Protein AF-A0A524HPK2-F1 (afdb_monomer)

Secondary structure (DSSP, 8-state):
---EEEEEEEE-TTT--EEEEEEETTSS-EEEEE--HHHHHHHHHHHTT---SS--HHHHHT-

Structure (mmCIF, N/CA/C/O backbone):
data_AF-A0A524HPK2-F1
#
_entry.id   AF-A0A524HPK2-F1
#
loop_
_atom_site.group_PDB
_atom_site.id
_atom_site.type_symbol
_atom_site.label_atom_id
_atom_site.label_alt_id
_atom_site.label_comp_id
_atom_site.label_asym_id
_atom_site.label_entity_id
_atom_site.label_seq_id
_atom_site.pdbx_PDB_ins_code
_atom_site.Cartn_x
_atom_site.Cartn_y
_atom_site.Cartn_z
_atom_site.occupancy
_atom_site.B_iso_or_equiv
_atom_site.auth_seq_id
_atom_site.auth_comp_id
_atom_site.auth_asym_id
_atom_site.auth_atom_id
_atom_site.pdbx_PDB_model_num
ATOM 1 N N . MET A 1 1 ? -15.070 3.815 -14.428 1.00 83.94 1 MET A N 1
ATOM 2 C CA . MET A 1 1 ? -13.925 3.434 -13.570 1.00 83.94 1 MET A CA 1
ATOM 3 C C . MET A 1 1 ? -13.959 1.925 -13.373 1.00 83.94 1 MET A C 1
ATOM 5 O O . MET A 1 1 ? -15.052 1.378 -13.439 1.00 83.94 1 MET A O 1
ATOM 9 N N . VAL A 1 2 ? -12.809 1.267 -13.204 1.00 92.56 2 VAL A N 1
ATOM 10 C CA . VAL A 1 2 ? -12.714 -0.195 -13.003 1.00 92.56 2 VAL A CA 1
ATOM 11 C C . VAL A 1 2 ? -12.444 -0.476 -11.524 1.00 92.56 2 VAL A C 1
ATOM 13 O O . VAL A 1 2 ? -11.599 0.192 -10.933 1.00 92.56 2 VAL A O 1
ATOM 16 N N . GLU A 1 3 ? -13.168 -1.424 -10.926 1.00 95.56 3 GLU A N 1
ATOM 17 C CA . GLU A 1 3 ? -12.976 -1.823 -9.525 1.00 95.56 3 GLU A CA 1
ATOM 18 C C . GLU A 1 3 ? -11.708 -2.680 -9.371 1.00 95.56 3 GLU A C 1
ATOM 20 O O . GLU A 1 3 ? -11.449 -3.594 -10.162 1.00 95.56 3 GLU A O 1
ATOM 25 N N . VAL A 1 4 ? -10.917 -2.386 -8.339 1.00 96.81 4 VAL A N 1
ATOM 26 C CA . VAL A 1 4 ? -9.637 -3.047 -8.062 1.00 96.81 4 VAL A CA 1
ATOM 27 C C . VAL A 1 4 ? -9.521 -3.429 -6.591 1.00 96.81 4 VAL A C 1
ATOM 29 O O . VAL A 1 4 ? -10.128 -2.804 -5.724 1.00 96.81 4 VAL A O 1
ATOM 32 N N . THR A 1 5 ? -8.702 -4.437 -6.309 1.00 95.31 5 THR A N 1
ATOM 33 C CA . THR A 1 5 ? -8.351 -4.886 -4.959 1.00 95.31 5 THR A CA 1
ATOM 34 C C . THR A 1 5 ? -6.837 -4.886 -4.766 1.00 95.31 5 THR A C 1
ATOM 36 O O . THR A 1 5 ? -6.066 -4.960 -5.728 1.00 95.31 5 THR A O 1
ATOM 39 N N . ILE A 1 6 ? -6.392 -4.796 -3.511 1.00 94.44 6 ILE A N 1
ATOM 40 C CA . ILE A 1 6 ? -4.976 -4.956 -3.168 1.00 94.44 6 ILE A CA 1
ATOM 41 C C . ILE A 1 6 ? -4.628 -6.440 -3.306 1.00 94.44 6 ILE A C 1
ATOM 43 O O . ILE A 1 6 ? -5.114 -7.268 -2.540 1.00 94.44 6 ILE A O 1
ATOM 47 N N . ALA A 1 7 ? -3.785 -6.779 -4.279 1.00 94.00 7 ALA A N 1
ATOM 48 C CA . ALA A 1 7 ? -3.296 -8.141 -4.469 1.00 94.00 7 ALA A CA 1
ATOM 49 C C . ALA A 1 7 ? -2.022 -8.412 -3.662 1.00 94.00 7 ALA A C 1
ATOM 51 O O . ALA A 1 7 ? -1.827 -9.526 -3.180 1.00 94.00 7 ALA A O 1
ATOM 52 N N . HIS A 1 8 ? -1.139 -7.416 -3.540 1.00 93.62 8 HIS A N 1
ATOM 53 C CA . HIS A 1 8 ? 0.110 -7.554 -2.795 1.00 93.62 8 HIS A CA 1
ATOM 54 C C . HIS A 1 8 ? 0.657 -6.197 -2.336 1.00 93.62 8 HIS A C 1
ATOM 56 O O . HIS A 1 8 ? 0.499 -5.200 -3.035 1.00 93.62 8 HIS A O 1
ATOM 62 N N . LEU A 1 9 ? 1.350 -6.184 -1.198 1.00 95.19 9 LEU A N 1
ATOM 63 C CA . LEU A 1 9 ? 2.200 -5.087 -0.734 1.00 95.19 9 LEU A CA 1
ATOM 64 C C . LEU A 1 9 ? 3.594 -5.668 -0.487 1.00 95.19 9 LEU A C 1
ATOM 66 O O . LEU A 1 9 ? 3.723 -6.659 0.231 1.00 95.19 9 LEU A O 1
ATOM 70 N N . GLY A 1 10 ? 4.624 -5.063 -1.069 1.00 94.31 10 GLY A N 1
ATOM 71 C CA . GLY A 1 10 ? 5.991 -5.558 -0.940 1.00 94.31 10 GLY A CA 1
ATOM 72 C C . GLY A 1 10 ? 7.043 -4.504 -1.253 1.00 94.31 10 GLY A C 1
ATOM 73 O O . GLY A 1 10 ? 6.746 -3.315 -1.345 1.00 94.31 10 GLY A O 1
ATOM 74 N N . LEU A 1 11 ? 8.284 -4.960 -1.415 1.00 94.56 11 LEU A N 1
ATOM 75 C CA . LEU A 1 11 ? 9.416 -4.137 -1.831 1.00 94.56 11 LEU A CA 1
ATOM 76 C C . LEU A 1 11 ? 9.837 -4.520 -3.248 1.00 94.56 11 LEU A C 1
ATOM 78 O O . LEU A 1 11 ? 9.962 -5.703 -3.577 1.00 94.56 11 LEU A O 1
ATOM 82 N N . ASP A 1 12 ? 10.097 -3.514 -4.071 1.00 93.75 12 ASP A N 1
ATOM 83 C CA . ASP A 1 12 ? 10.776 -3.688 -5.345 1.00 93.75 12 ASP A CA 1
ATOM 84 C C . ASP A 1 12 ? 12.243 -4.063 -5.091 1.00 93.75 12 ASP A C 1
ATOM 86 O O . ASP A 1 12 ? 12.972 -3.348 -4.406 1.00 93.75 12 ASP A O 1
ATOM 90 N N . ARG A 1 13 ? 12.697 -5.192 -5.643 1.00 89.50 13 ARG A N 1
ATOM 91 C CA . ARG A 1 13 ? 14.055 -5.711 -5.413 1.00 89.50 13 ARG A CA 1
ATOM 92 C C . ARG A 1 13 ? 15.148 -4.845 -6.036 1.00 89.50 13 ARG A C 1
ATOM 94 O O . ARG A 1 13 ? 16.296 -4.953 -5.619 1.00 89.50 13 ARG A O 1
ATOM 101 N N . THR A 1 14 ? 14.820 -4.021 -7.028 1.00 92.69 14 THR A N 1
ATOM 102 C CA . THR A 1 14 ? 15.807 -3.182 -7.716 1.00 92.69 14 THR A CA 1
ATOM 103 C C . THR A 1 14 ? 16.054 -1.879 -6.965 1.00 92.69 14 THR A C 1
ATOM 105 O O . THR A 1 14 ? 17.197 -1.449 -6.837 1.00 92.69 14 THR A O 1
ATOM 108 N N . THR A 1 15 ? 14.996 -1.253 -6.455 1.00 92.19 15 THR A N 1
ATOM 109 C CA . THR A 1 15 ? 15.059 0.073 -5.816 1.00 92.19 15 THR A CA 1
ATOM 110 C C . THR A 1 15 ? 14.900 0.020 -4.299 1.00 92.19 15 THR A C 1
ATOM 112 O O . THR A 1 15 ? 15.010 1.049 -3.637 1.00 92.19 15 THR A O 1
ATOM 115 N N . ASN A 1 16 ? 14.596 -1.158 -3.747 1.00 91.62 16 ASN A N 1
ATOM 116 C CA . ASN A 1 16 ? 14.203 -1.367 -2.353 1.00 91.62 16 ASN A CA 1
ATOM 117 C C . ASN A 1 16 ? 13.048 -0.448 -1.905 1.00 91.62 16 ASN A C 1
ATOM 119 O O . ASN A 1 16 ? 12.913 -0.129 -0.725 1.00 91.62 16 ASN A O 1
ATOM 123 N N . SER A 1 17 ? 12.235 0.009 -2.862 1.00 94.75 17 SER A N 1
ATOM 124 C CA . SER A 1 17 ? 11.130 0.932 -2.623 1.00 94.75 17 SER A CA 1
ATOM 125 C C . SER A 1 17 ? 9.818 0.164 -2.447 1.00 94.75 17 SER A C 1
ATOM 127 O O . SER A 1 17 ? 9.606 -0.834 -3.144 1.00 94.75 17 SER A O 1
ATOM 129 N N . PRO A 1 18 ? 8.920 0.599 -1.549 1.00 96.88 18 PRO A N 1
ATOM 130 C CA . PRO A 1 18 ? 7.630 -0.051 -1.378 1.00 96.88 18 PRO A CA 1
ATOM 131 C C . PRO A 1 18 ? 6.731 0.056 -2.609 1.00 96.88 18 PRO A C 1
ATOM 133 O O . PRO A 1 18 ? 6.623 1.112 -3.235 1.00 96.88 18 PRO A O 1
ATOM 136 N N . VAL A 1 19 ? 6.041 -1.038 -2.920 1.00 96.88 19 VAL A N 1
ATOM 137 C CA . VAL A 1 19 ? 5.108 -1.140 -4.042 1.00 96.88 19 VAL A CA 1
ATOM 138 C C . VAL A 1 19 ? 3.831 -1.863 -3.619 1.00 96.88 19 VAL A C 1
ATOM 140 O O . VAL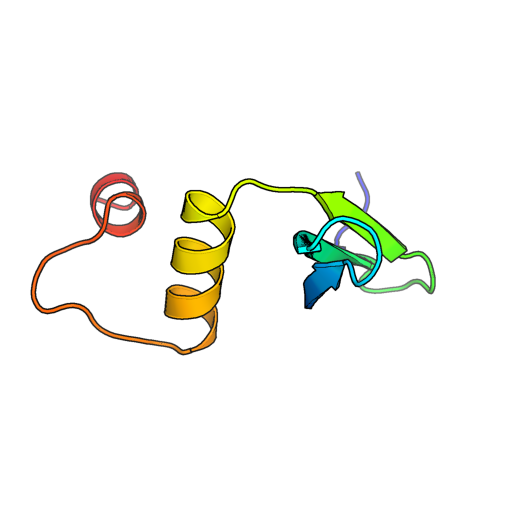 A 1 19 ? 3.868 -2.926 -2.994 1.00 96.88 19 VAL A O 1
ATOM 143 N N . VAL A 1 20 ? 2.689 -1.283 -3.983 1.00 97.06 20 VAL A N 1
ATOM 144 C CA . VAL A 1 20 ? 1.365 -1.905 -3.884 1.00 97.06 20 VAL A CA 1
ATOM 145 C C . VAL A 1 20 ? 0.965 -2.393 -5.267 1.00 97.0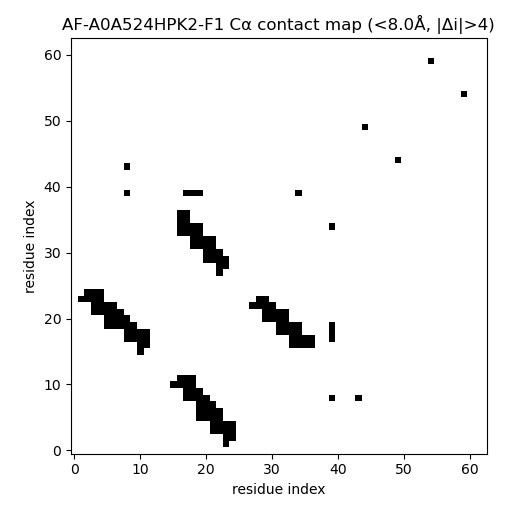6 20 VAL A C 1
ATOM 147 O O . VAL A 1 20 ? 0.963 -1.629 -6.230 1.00 97.06 20 VAL A O 1
ATOM 150 N N . ILE A 1 21 ? 0.606 -3.667 -5.371 1.00 96.06 21 ILE A N 1
ATOM 151 C CA . ILE A 1 21 ? 0.063 -4.257 -6.590 1.00 96.06 21 ILE A CA 1
ATOM 152 C C . ILE A 1 21 ? -1.452 -4.293 -6.463 1.00 96.06 21 ILE A C 1
ATOM 154 O O . ILE A 1 21 ? -2.001 -5.043 -5.651 1.00 96.06 21 ILE A O 1
ATOM 158 N N . LEU A 1 22 ? -2.124 -3.504 -7.294 1.00 96.75 22 LEU A N 1
ATOM 159 C CA . LEU A 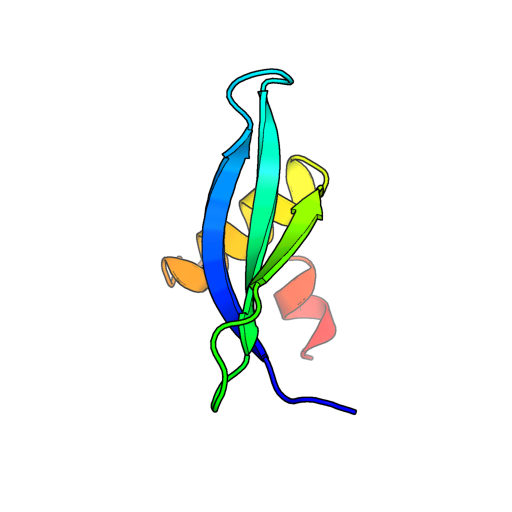1 22 ? -3.568 -3.566 -7.458 1.00 96.75 22 LEU A CA 1
ATOM 160 C C . LEU A 1 22 ? -3.914 -4.566 -8.559 1.00 96.75 22 LEU A C 1
ATOM 162 O O . LEU A 1 22 ? -3.215 -4.647 -9.569 1.00 96.75 22 LEU A O 1
ATOM 166 N N . ARG A 1 23 ? -4.994 -5.320 -8.375 1.00 96.50 23 ARG A N 1
ATOM 167 C CA . ARG A 1 23 ? -5.539 -6.244 -9.373 1.00 96.50 23 ARG A CA 1
ATOM 168 C C . ARG A 1 23 ? -6.987 -5.890 -9.647 1.00 96.50 23 ARG A C 1
ATOM 170 O O . ARG A 1 23 ? -7.728 -5.551 -8.731 1.00 96.50 23 ARG A O 1
ATOM 177 N N . GLU A 1 24 ? -7.392 -5.988 -10.903 1.00 97.12 24 GLU A N 1
ATOM 178 C CA . GLU A 1 24 ? -8.803 -5.860 -11.264 1.00 97.12 24 GLU A CA 1
ATOM 179 C C . GLU A 1 24 ? -9.641 -6.972 -10.644 1.00 97.12 24 GLU A C 1
ATOM 181 O O . GLU A 1 24 ? -9.234 -8.132 -10.638 1.00 97.12 24 GLU A O 1
ATOM 186 N N . LYS A 1 25 ? -10.825 -6.621 -10.143 1.00 94.25 25 LYS A N 1
ATOM 187 C CA . LYS A 1 25 ? -11.714 -7.588 -9.490 1.00 94.25 25 LYS A CA 1
ATOM 188 C C . LYS A 1 25 ? -12.166 -8.704 -10.438 1.00 94.25 25 LYS A C 1
ATOM 190 O O . LYS A 1 25 ? -12.094 -9.871 -10.073 1.00 94.25 25 LYS A O 1
ATOM 195 N N . ASP A 1 26 ? -12.541 -8.336 -11.663 1.00 93.38 26 ASP A N 1
ATOM 196 C CA . ASP A 1 26 ? -13.086 -9.247 -12.684 1.00 93.38 26 ASP A CA 1
ATOM 197 C C . ASP A 1 26 ? -12.134 -9.438 -13.884 1.00 93.38 26 ASP A C 1
ATOM 199 O O . ASP A 1 26 ? -12.552 -9.826 -14.974 1.00 93.38 26 ASP A O 1
ATOM 203 N N . GLY A 1 27 ? -10.844 -9.123 -13.715 1.00 92.44 27 GLY A N 1
ATOM 204 C CA . GLY A 1 27 ? -9.868 -9.084 -14.806 1.00 92.44 27 GLY A CA 1
ATOM 205 C C . GLY A 1 27 ? -8.492 -9.628 -14.429 1.00 92.44 27 GLY A C 1
ATOM 206 O O . GLY A 1 27 ? -8.229 -10.033 -13.300 1.00 92.44 27 GLY A O 1
ATOM 207 N N . THR A 1 28 ? -7.583 -9.637 -15.405 1.00 92.88 28 THR A N 1
ATOM 208 C CA . THR A 1 28 ? -6.199 -10.118 -15.231 1.00 92.88 28 THR A CA 1
ATOM 209 C C . THR A 1 28 ? -5.174 -8.993 -15.153 1.00 92.88 28 THR A C 1
ATOM 211 O O . THR A 1 28 ? -3.997 -9.252 -14.895 1.00 92.88 28 THR A O 1
ATOM 214 N N . ARG A 1 29 ? -5.592 -7.741 -15.378 1.00 95.44 29 ARG A N 1
ATOM 215 C CA . ARG A 1 29 ? -4.681 -6.597 -15.342 1.00 95.44 29 ARG A CA 1
ATOM 216 C C . ARG A 1 29 ? -4.259 -6.305 -13.908 1.00 95.44 29 ARG A C 1
ATOM 218 O O . ARG A 1 29 ? -5.039 -6.433 -12.960 1.00 95.44 29 ARG A O 1
ATOM 225 N N . VAL A 1 30 ? -3.007 -5.886 -13.783 1.00 96.06 30 VAL A N 1
ATOM 226 C CA . VAL A 1 30 ? -2.415 -5.432 -12.531 1.00 96.06 30 VAL A CA 1
ATOM 227 C C . VAL A 1 30 ? -1.816 -4.047 -12.717 1.00 96.06 30 VAL A C 1
ATOM 229 O O . VAL A 1 30 ? -1.306 -3.726 -13.790 1.00 96.06 30 VAL A O 1
ATOM 232 N N . LEU A 1 31 ? -1.880 -3.237 -11.667 1.00 95.94 31 LEU A N 1
ATOM 233 C CA . LEU A 1 31 ? -1.320 -1.894 -11.625 1.00 95.94 31 LEU A CA 1
ATOM 234 C C . LEU A 1 31 ? -0.370 -1.792 -10.424 1.00 95.94 31 LEU A C 1
ATOM 236 O O . LEU A 1 31 ? -0.844 -1.802 -9.285 1.00 95.94 31 LEU A O 1
ATOM 240 N N . PRO A 1 32 ? 0.952 -1.716 -10.648 1.00 95.81 32 PRO A N 1
ATOM 241 C CA . PRO A 1 32 ? 1.899 -1.399 -9.590 1.00 95.81 32 PRO A CA 1
ATOM 242 C C . PRO A 1 32 ? 1.869 0.101 -9.275 1.00 95.81 32 PRO A C 1
ATOM 244 O O . PRO A 1 32 ? 1.911 0.935 -10.179 1.00 95.81 32 PRO A O 1
ATOM 247 N N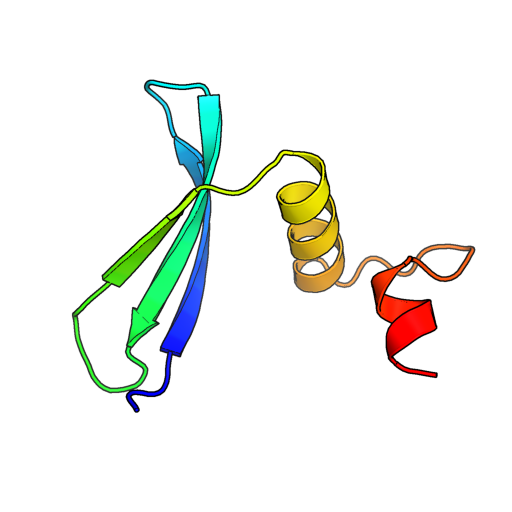 . ILE A 1 33 ? 1.829 0.440 -7.987 1.00 96.88 33 ILE A N 1
ATOM 248 C CA . ILE A 1 33 ? 1.943 1.811 -7.481 1.00 96.88 33 ILE A CA 1
ATOM 249 C C . ILE A 1 33 ? 3.069 1.838 -6.452 1.00 96.88 33 ILE A C 1
ATOM 251 O O . ILE A 1 33 ? 2.973 1.198 -5.403 1.00 96.88 33 ILE A O 1
ATOM 255 N N . TRP A 1 34 ? 4.137 2.577 -6.749 1.00 96.88 34 TRP A N 1
ATOM 256 C CA . TRP A 1 34 ? 5.197 2.843 -5.780 1.00 96.88 34 TRP A CA 1
ATOM 257 C C . TRP A 1 34 ? 4.736 3.909 -4.795 1.00 96.88 34 TRP A C 1
ATOM 259 O O . TRP A 1 34 ? 4.160 4.925 -5.186 1.00 96.88 34 TRP A O 1
ATOM 269 N N . ILE A 1 35 ? 4.994 3.662 -3.518 1.00 96.94 35 ILE A N 1
ATOM 270 C CA . ILE A 1 35 ? 4.594 4.531 -2.412 1.00 96.94 35 ILE A CA 1
ATOM 271 C C . ILE A 1 35 ? 5.775 4.747 -1.470 1.00 96.94 35 ILE A C 1
ATOM 273 O O . ILE A 1 35 ? 6.785 4.042 -1.538 1.00 96.94 35 ILE A O 1
ATOM 277 N N . GLY A 1 36 ? 5.657 5.729 -0.581 1.00 96.19 36 GLY A N 1
ATOM 278 C CA . GLY A 1 36 ? 6.676 5.969 0.426 1.00 96.19 36 GLY A CA 1
ATOM 279 C C . GLY A 1 36 ? 6.665 4.912 1.544 1.00 96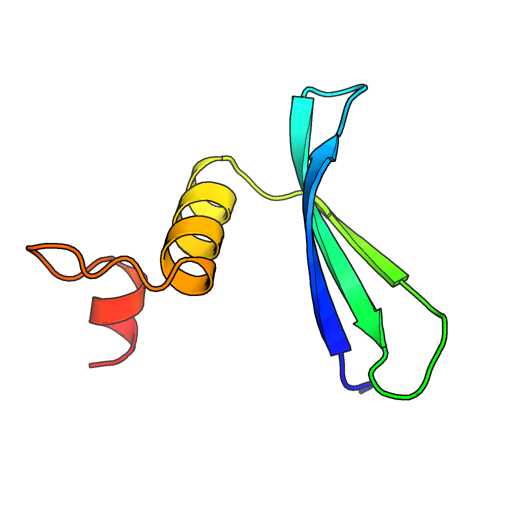.19 36 GLY A C 1
ATOM 280 O O . GLY A 1 36 ? 5.700 4.156 1.716 1.00 96.19 36 GLY A O 1
ATOM 281 N N . PRO A 1 37 ? 7.747 4.843 2.343 1.00 95.38 37 PRO A N 1
ATOM 282 C CA . PRO A 1 37 ? 7.844 3.920 3.476 1.00 95.38 37 PRO A CA 1
ATOM 283 C C . PRO A 1 37 ? 6.762 4.132 4.543 1.00 95.38 37 PRO A C 1
ATOM 285 O O . PRO A 1 37 ? 6.321 3.168 5.171 1.00 95.38 37 PRO A O 1
ATOM 288 N N . ALA A 1 38 ? 6.331 5.380 4.753 1.00 95.00 38 ALA A N 1
ATOM 289 C CA . ALA A 1 38 ? 5.312 5.720 5.741 1.00 95.00 38 ALA A CA 1
ATOM 290 C C . ALA A 1 38 ? 3.933 5.183 5.332 1.00 95.00 38 ALA A C 1
ATOM 292 O O . ALA A 1 38 ? 3.257 4.539 6.136 1.00 95.00 38 ALA A O 1
ATOM 293 N N . GLU A 1 39 ? 3.552 5.372 4.067 1.00 95.62 39 GLU A N 1
ATOM 294 C CA . GLU A 1 39 ? 2.308 4.853 3.499 1.00 95.62 39 GLU A CA 1
ATOM 295 C C . GLU A 1 39 ? 2.306 3.324 3.513 1.00 95.62 39 GLU A C 1
ATOM 297 O O . GLU A 1 39 ? 1.334 2.709 3.947 1.00 95.62 39 GLU A O 1
ATOM 302 N N . ALA A 1 40 ? 3.419 2.702 3.111 1.00 95.38 40 ALA A N 1
ATOM 303 C CA . ALA A 1 40 ? 3.553 1.250 3.114 1.00 95.38 40 ALA A CA 1
ATOM 304 C C . ALA A 1 40 ? 3.383 0.661 4.516 1.00 95.38 40 ALA A C 1
ATOM 306 O O . ALA A 1 40 ? 2.673 -0.327 4.688 1.00 95.38 40 ALA A O 1
ATOM 307 N N . SER A 1 41 ? 3.986 1.294 5.525 1.00 93.50 41 SER A N 1
ATOM 308 C CA . SER A 1 41 ? 3.868 0.863 6.920 1.00 93.50 41 SER A CA 1
ATOM 309 C C . SER A 1 41 ? 2.429 0.985 7.426 1.00 93.50 41 SER A C 1
ATOM 311 O O . SER A 1 41 ? 1.924 0.067 8.066 1.00 93.50 41 SER A O 1
ATOM 313 N N . ALA A 1 42 ? 1.743 2.086 7.105 1.00 93.56 42 ALA A N 1
ATOM 314 C CA . ALA A 1 42 ? 0.348 2.285 7.487 1.00 93.56 42 ALA A CA 1
ATOM 315 C C . ALA A 1 42 ? -0.587 1.247 6.841 1.00 93.56 42 ALA A C 1
ATOM 317 O O . ALA A 1 42 ? -1.414 0.656 7.532 1.00 93.56 42 ALA A O 1
ATOM 318 N N . ILE A 1 43 ? -0.418 0.976 5.542 1.00 94.00 43 ILE A N 1
ATOM 319 C CA . ILE A 1 43 ? -1.198 -0.042 4.823 1.00 94.00 43 ILE A CA 1
ATOM 320 C C . ILE A 1 43 ? -0.906 -1.440 5.385 1.00 94.00 43 ILE A C 1
ATOM 322 O O . ILE A 1 43 ? -1.831 -2.222 5.588 1.00 94.00 43 ILE A O 1
ATOM 326 N N . ALA A 1 44 ? 0.362 -1.759 5.666 1.00 93.19 44 ALA A N 1
ATOM 327 C CA . ALA A 1 44 ? 0.748 -3.049 6.233 1.00 93.19 44 ALA A CA 1
ATOM 328 C C . ALA A 1 44 ? 0.094 -3.299 7.600 1.00 93.19 44 ALA A C 1
ATOM 330 O O . ALA A 1 44 ? -0.435 -4.387 7.819 1.00 93.19 44 ALA A O 1
ATOM 331 N N . MET A 1 45 ? 0.089 -2.299 8.490 1.00 92.94 45 MET A N 1
ATOM 332 C CA . MET A 1 45 ? -0.552 -2.410 9.805 1.00 92.94 45 MET A CA 1
ATOM 333 C C . MET A 1 45 ? -2.056 -2.677 9.695 1.00 92.94 45 MET A C 1
ATOM 335 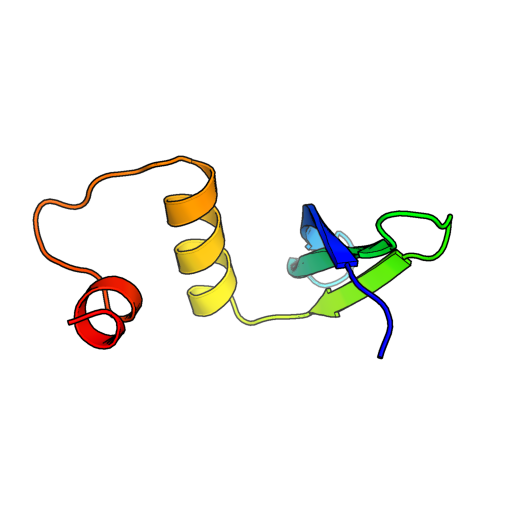O O . MET A 1 45 ? -2.559 -3.553 10.398 1.00 92.94 45 MET A O 1
ATOM 339 N N . GLU A 1 46 ? -2.753 -1.981 8.789 1.00 91.50 46 GLU A N 1
ATOM 340 C CA . GLU A 1 46 ? -4.188 -2.192 8.548 1.00 91.50 46 GLU A CA 1
ATOM 341 C C . GLU A 1 46 ? -4.461 -3.594 7.979 1.00 91.50 46 GLU A C 1
ATOM 343 O O . GLU A 1 46 ? -5.336 -4.301 8.474 1.00 91.50 46 GLU A O 1
ATOM 348 N N . ILE A 1 47 ? -3.677 -4.047 6.988 1.00 91.19 47 ILE A N 1
ATOM 349 C CA . ILE A 1 47 ? -3.807 -5.400 6.409 1.00 91.19 47 ILE A CA 1
ATOM 350 C C . ILE A 1 47 ? -3.567 -6.484 7.469 1.00 91.19 47 ILE A C 1
ATOM 352 O O . ILE A 1 47 ? -4.227 -7.522 7.456 1.00 91.19 47 ILE A O 1
ATOM 356 N N . GLN A 1 48 ? -2.627 -6.256 8.386 1.00 91.38 48 GLN A N 1
ATOM 357 C CA . GLN A 1 48 ? -2.334 -7.165 9.495 1.00 91.38 48 GLN A CA 1
ATOM 358 C C . GLN A 1 48 ? -3.343 -7.062 10.651 1.00 91.38 48 GLN A C 1
ATOM 360 O O . GLN A 1 48 ? -3.273 -7.868 11.578 1.00 91.38 48 GLN A O 1
ATOM 365 N N . GLY A 1 49 ? -4.270 -6.098 10.618 1.00 90.06 49 GLY A N 1
ATOM 366 C CA . GLY A 1 49 ? -5.252 -5.874 1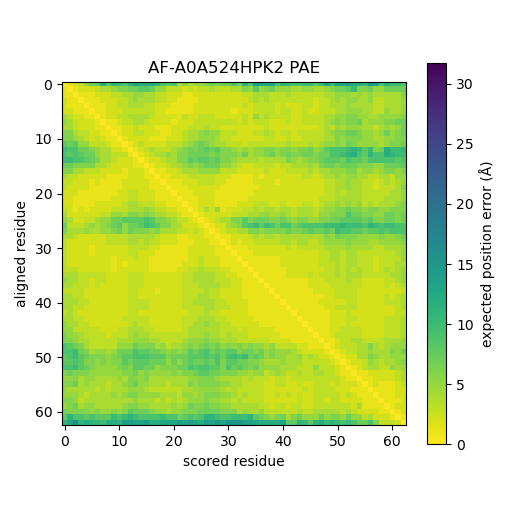1.679 1.00 90.06 49 GLY A CA 1
ATOM 367 C C . GLY A 1 49 ? -4.628 -5.444 13.010 1.00 90.06 49 GLY A C 1
ATOM 368 O O . GLY A 1 49 ? -5.159 -5.769 14.074 1.00 90.06 49 GLY A O 1
ATOM 369 N N . VAL A 1 50 ? -3.481 -4.758 12.978 1.00 89.19 50 VAL A N 1
ATOM 370 C CA . VAL A 1 50 ? -2.776 -4.328 14.192 1.00 89.19 50 VAL A CA 1
ATOM 371 C C . VAL A 1 50 ? -3.556 -3.203 14.867 1.00 89.19 50 VAL A C 1
ATOM 373 O O . VAL A 1 50 ? -3.637 -2.093 14.347 1.00 89.19 50 VAL A O 1
ATOM 376 N N . GLN A 1 51 ? -4.081 -3.461 16.065 1.00 86.88 51 GLN A N 1
ATOM 377 C CA . GLN A 1 51 ? -4.693 -2.418 16.887 1.00 86.88 51 GLN A CA 1
ATOM 378 C C . GLN A 1 51 ? -3.626 -1.674 17.690 1.00 86.88 51 GLN A C 1
ATOM 380 O O . GLN A 1 51 ? -3.039 -2.208 18.633 1.00 86.88 51 GLN A O 1
ATOM 385 N N . ALA A 1 52 ? -3.368 -0.425 17.311 1.00 86.19 52 ALA A N 1
ATOM 386 C CA . ALA A 1 52 ? -2.449 0.441 18.030 1.00 86.19 52 ALA A CA 1
ATOM 387 C C . ALA A 1 52 ? -3.073 0.962 19.340 1.00 86.19 52 ALA A C 1
ATOM 389 O O . ALA A 1 52 ? -4.267 1.240 19.418 1.00 86.19 52 ALA A O 1
ATOM 390 N N . GLN A 1 53 ? -2.246 1.159 20.375 1.00 91.69 53 GLN A N 1
ATOM 391 C CA . GLN A 1 53 ? -2.682 1.714 21.670 1.00 91.69 53 GLN A CA 1
ATOM 392 C C . GLN A 1 53 ? -3.244 3.143 21.547 1.00 91.69 53 GLN A C 1
ATOM 394 O O . GLN A 1 53 ? -4.020 3.593 22.389 1.00 91.69 53 GLN A O 1
ATOM 399 N N . ARG A 1 54 ? -2.823 3.876 20.513 1.00 93.75 54 ARG A N 1
ATOM 400 C CA . ARG A 1 54 ? -3.325 5.207 20.172 1.00 93.75 54 ARG A CA 1
ATOM 401 C C . ARG A 1 54 ? -3.762 5.215 18.709 1.00 93.75 54 ARG A C 1
ATOM 403 O O . ARG A 1 54 ? -3.121 4.525 17.917 1.00 93.75 54 ARG A O 1
ATOM 410 N N . PRO A 1 55 ? -4.791 6.003 18.351 1.00 91.31 55 PRO A N 1
ATOM 411 C CA . PRO A 1 55 ? -5.265 6.083 16.976 1.00 91.31 55 PRO A CA 1
ATOM 412 C C . PRO A 1 55 ? -4.150 6.556 16.042 1.00 91.31 55 PRO A C 1
ATOM 414 O O . PRO A 1 55 ? -3.432 7.516 16.343 1.00 91.31 55 PRO A O 1
ATOM 417 N N . LEU A 1 56 ? -4.016 5.873 14.911 1.00 92.00 56 LEU A N 1
ATOM 418 C CA . LEU A 1 56 ? -3.130 6.255 13.822 1.00 92.00 56 LEU A CA 1
ATOM 419 C C . LEU A 1 56 ? -3.747 7.397 13.009 1.00 92.00 56 LEU A C 1
ATOM 421 O O . LEU A 1 56 ? -4.932 7.703 13.120 1.00 92.00 56 LEU A O 1
ATOM 425 N N . THR A 1 57 ? -2.952 8.020 12.137 1.00 92.94 57 THR A N 1
ATOM 426 C CA . THR A 1 57 ? -3.414 9.129 11.286 1.00 92.94 57 THR A CA 1
ATOM 427 C C . THR A 1 57 ? -4.671 8.770 10.490 1.00 92.94 57 THR A C 1
ATOM 429 O O . THR A 1 57 ? -5.599 9.567 10.424 1.00 92.94 57 THR A O 1
ATOM 4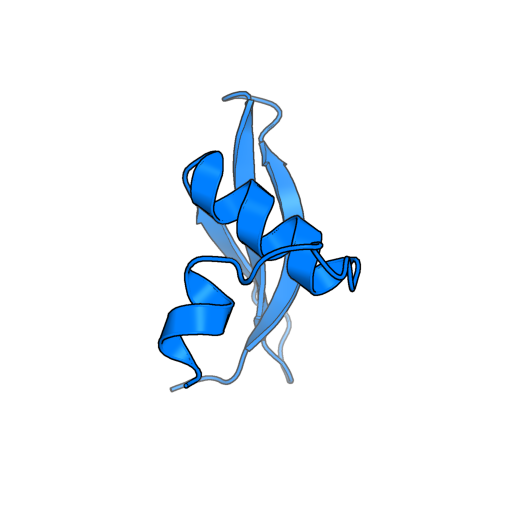32 N N . HIS A 1 58 ? -4.737 7.556 9.935 1.00 91.75 58 HIS A N 1
ATOM 433 C CA . HIS A 1 58 ? -5.904 7.087 9.183 1.00 91.75 58 HIS A CA 1
ATOM 434 C C . HIS A 1 58 ? -7.119 6.813 10.080 1.00 91.75 58 HIS A C 1
ATOM 436 O O . HIS A 1 58 ? -8.245 7.002 9.630 1.00 91.75 58 HIS A O 1
ATOM 442 N N . ASP A 1 59 ? -6.907 6.429 11.341 1.00 90.75 59 ASP A N 1
ATOM 443 C CA . ASP A 1 59 ? -7.992 6.252 12.312 1.00 90.75 59 ASP A CA 1
ATOM 444 C C . ASP A 1 59 ? -8.597 7.601 12.695 1.00 90.75 59 ASP A C 1
ATOM 446 O O . ASP A 1 59 ? -9.813 7.720 12.806 1.00 90.75 59 ASP A O 1
ATOM 450 N N . LEU A 1 60 ? -7.759 8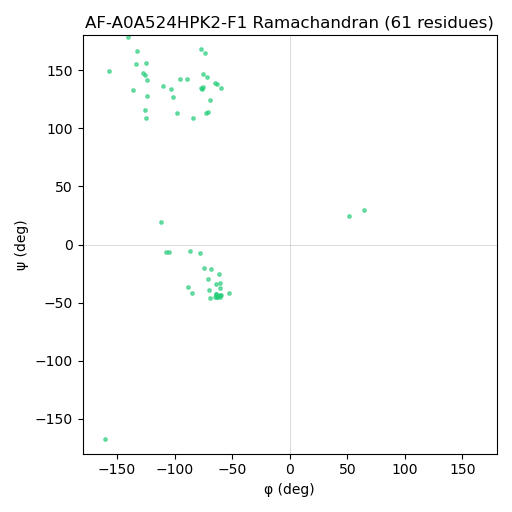.634 12.850 1.00 92.94 60 LEU A N 1
ATOM 451 C CA . LEU A 1 60 ? -8.208 10.001 13.127 1.00 92.94 60 LEU A CA 1
ATOM 452 C C . LEU A 1 60 ? -9.043 10.586 11.979 1.00 92.94 60 LEU A C 1
ATOM 454 O O . LEU A 1 60 ? -9.963 11.348 12.241 1.00 92.94 60 LEU A O 1
ATOM 458 N N . LEU A 1 61 ? -8.746 10.231 10.725 1.00 92.25 61 LEU A N 1
ATOM 459 C CA . LEU A 1 61 ? -9.499 10.695 9.550 1.00 92.25 61 LEU A CA 1
ATOM 460 C C . LEU A 1 61 ? -10.866 10.013 9.383 1.00 92.25 61 LEU A C 1
ATOM 462 O O . LEU A 1 61 ? -11.707 10.526 8.650 1.00 92.25 61 LEU A O 1
ATOM 466 N N . LYS A 1 62 ? -11.070 8.846 10.007 1.00 85.56 62 LYS A N 1
ATOM 467 C CA . LYS A 1 62 ? -12.346 8.110 9.990 1.00 85.56 62 LYS A CA 1
ATOM 468 C C . LYS A 1 62 ? -13.315 8.572 11.095 1.00 85.56 62 LYS A C 1
ATOM 470 O O . LYS A 1 62 ? -14.433 8.060 11.132 1.00 85.56 62 LYS A O 1
ATOM 475 N N . GLN A 1 63 ? -12.883 9.463 11.995 1.00 75.06 63 GLN A N 1
ATOM 476 C CA . GLN A 1 63 ? -13.727 10.083 13.030 1.00 75.06 63 GLN A CA 1
ATOM 477 C C . GLN A 1 63 ? -14.581 11.201 12.436 1.00 75.06 63 GLN A C 1
ATOM 479 O O . GLN A 1 63 ? -15.760 11.289 12.844 1.00 75.06 63 GLN A O 1
#

Sequence (63 aa):
MVEVTIAHLGLDRTTNSPVVILREKDGTRVLPIWIGPAEASAIAMEIQGVQAQRPLTHDLLKQ

Foldseek 3Di:
DFDWDFPDWDADPVPRFIWTWIDTPPDGDIDIDTDHPVVSVVVVCVVVVPDDPDDDPVSVVVD

Nearest PDB structures (foldseek):
  1vjl-assembly1_A  TM=9.717E-01  e=7.301E-05  Thermotoga maritima
  1vjl-assembly1_B  TM=9.474E-01  e=4.430E-05  Thermotoga maritima
  1sj5-assembly1_A  TM=9.690E-01  e=1.062E-04  Thermotoga maritima
  1sj5-assembly1_B  TM=9.591E-01  e=9.373E-05  Thermotoga maritima
  3p0c-assembly3_B-2  TM=3.638E-01  e=1.325E+00  Homo sapiens

Mean predicted aligned error: 3.71 Å

Solvent-accessible surface area (backbone atoms only — not comparable to full-atom values): 3967 Å² total; per-residue (Å²): 139,82,66,66,41,84,71,46,77,50,64,39,87,89,75,70,40,32,32,37,32,33,28,34,73,94,54,88,56,70,48,80,43,77,51,53,70,67,58,48,50,55,53,50,37,58,76,69,65,61,82,63,98,56,82,49,77,71,55,60,72,73,108

pLDDT: mean 93.18, std 3.69, range [75.06, 97.12]

Radius of gyration: 13.53 Å; Cα contacts (8 Å, |Δi|>4): 74; chains: 1; bounding box: 30×21×37 Å